Protein AF-X1PPH9-F1 (afdb_monomer_lite)

Foldseek 3Di:
DLAADCPCVVVVLVVCVVPDDPPDDDDDDHFPWFHRDQDDPVRLVRSQVSVLVVLVVCVVVPHPDDDPPDPVCRNVVVNVVD

Radius of gyration: 12.61 Å; chains: 1; bounding box: 23×24×35 Å

Sequence (82 aa):
MPIIVSEFNQEVKQEFEHFAAEGTEIEVVNLAKGPASVESHYDEADATPDILSKVKEAEREGFDGVIVDCFGDVGVKAAREI

pLDDT: mean 97.93, std 0.84, range [93.44, 98.75]

Structure (mmCIF, N/CA/C/O backbone):
data_AF-X1PPH9-F1
#
_entry.id   AF-X1PPH9-F1
#
loop_
_atom_site.group_PDB
_atom_site.id
_atom_site.type_symbol
_atom_site.label_atom_id
_atom_site.label_alt_id
_atom_site.label_comp_id
_atom_site.label_asym_id
_atom_site.label_entity_id
_atom_site.label_seq_id
_atom_site.pdbx_PDB_ins_code
_atom_site.Cartn_x
_atom_site.Cartn_y
_atom_site.Cartn_z
_atom_site.occupancy
_atom_site.B_iso_or_equiv
_atom_site.auth_seq_id
_atom_site.auth_comp_id
_atom_site.auth_asym_id
_atom_site.auth_atom_id
_atom_site.pdbx_PDB_model_num
ATOM 1 N N . MET A 1 1 ? 4.155 2.011 2.832 1.00 97.44 1 MET A N 1
ATOM 2 C CA . MET A 1 1 ? 4.834 2.961 1.927 1.00 97.44 1 MET A CA 1
ATOM 3 C C . MET A 1 1 ? 5.004 2.362 0.534 1.00 97.44 1 MET A C 1
ATOM 5 O O . MET A 1 1 ? 5.469 1.229 0.441 1.00 97.44 1 MET A O 1
ATOM 9 N N . PRO A 1 2 ? 4.681 3.100 -0.542 1.00 97.56 2 PRO A N 1
ATOM 10 C CA . PRO A 1 2 ? 4.803 2.664 -1.944 1.00 97.56 2 PRO A CA 1
ATOM 11 C C . PRO A 1 2 ? 6.252 2.729 -2.483 1.00 97.56 2 PRO A C 1
ATOM 13 O O . PRO A 1 2 ? 6.463 2.825 -3.687 1.00 97.56 2 PRO A O 1
ATOM 16 N N . ILE A 1 3 ? 7.246 2.741 -1.591 1.00 98.38 3 ILE A N 1
ATOM 17 C CA . ILE A 1 3 ? 8.670 2.975 -1.873 1.00 98.38 3 ILE A CA 1
ATOM 18 C C . ILE A 1 3 ? 9.538 2.129 -0.938 1.00 98.38 3 ILE A C 1
ATOM 20 O O . ILE A 1 3 ? 9.071 1.648 0.103 1.00 98.38 3 ILE A O 1
ATOM 24 N N . ILE A 1 4 ? 10.815 1.975 -1.290 1.00 98.44 4 ILE A N 1
ATOM 25 C CA . ILE A 1 4 ? 11.778 1.146 -0.540 1.00 98.44 4 ILE A CA 1
ATOM 26 C C . ILE A 1 4 ? 12.399 1.843 0.683 1.00 98.44 4 ILE A C 1
ATOM 28 O O . ILE A 1 4 ? 13.017 1.184 1.514 1.00 98.44 4 ILE A O 1
ATOM 32 N N . VAL A 1 5 ? 12.278 3.168 0.782 1.00 97.88 5 VAL A N 1
ATOM 33 C CA . VAL A 1 5 ? 12.999 3.992 1.767 1.00 97.88 5 VAL A CA 1
ATOM 34 C C . VAL A 1 5 ? 12.146 4.219 3.026 1.00 97.88 5 VAL A C 1
ATOM 36 O O . VAL A 1 5 ? 10.936 4.435 2.929 1.00 97.88 5 VAL A O 1
ATOM 39 N N . SER A 1 6 ? 12.742 4.112 4.215 1.00 97.94 6 SER A N 1
ATOM 40 C CA . SER A 1 6 ? 12.024 4.027 5.502 1.00 97.94 6 SER A CA 1
ATOM 41 C C . SER A 1 6 ? 12.009 5.325 6.315 1.00 97.94 6 SER A C 1
ATOM 43 O O . SER A 1 6 ? 11.491 5.349 7.431 1.00 97.94 6 SER A O 1
ATOM 45 N N . GLU A 1 7 ? 12.604 6.397 5.800 1.00 97.62 7 GLU A N 1
ATOM 46 C CA . GLU A 1 7 ? 12.809 7.680 6.480 1.00 97.62 7 GLU A CA 1
ATOM 47 C C . GLU A 1 7 ? 11.487 8.308 6.936 1.00 97.62 7 GLU A C 1
ATOM 49 O O . GLU A 1 7 ? 11.452 8.978 7.964 1.00 97.62 7 GLU A O 1
ATOM 54 N N . PHE A 1 8 ? 10.397 8.042 6.214 1.00 96.31 8 PHE A N 1
ATOM 55 C CA . PHE A 1 8 ? 9.067 8.583 6.497 1.00 96.31 8 PHE A CA 1
ATOM 56 C C . PHE A 1 8 ? 8.240 7.721 7.462 1.00 96.31 8 PHE A C 1
ATOM 58 O O . PHE A 1 8 ? 7.222 8.181 7.972 1.00 96.31 8 PHE A O 1
ATOM 65 N N . ASN A 1 9 ? 8.655 6.481 7.752 1.00 98.12 9 ASN A N 1
ATOM 66 C CA . ASN A 1 9 ? 7.795 5.511 8.439 1.00 98.12 9 ASN A CA 1
ATOM 67 C C . ASN A 1 9 ? 7.346 5.973 9.824 1.00 98.12 9 ASN A C 1
ATOM 69 O O . ASN A 1 9 ? 6.218 5.700 10.221 1.00 98.12 9 ASN A O 1
ATOM 73 N N . GLN A 1 10 ? 8.231 6.635 10.573 1.00 98.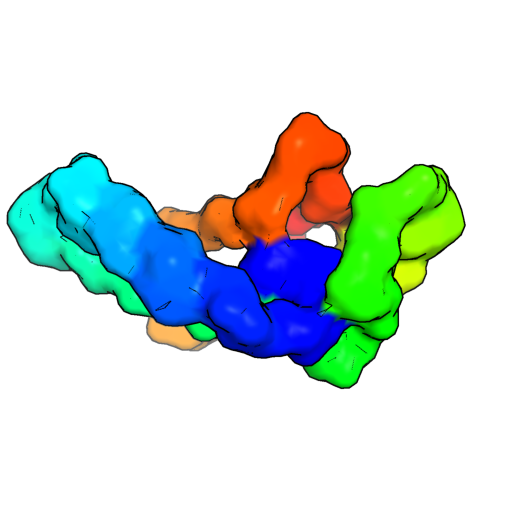19 10 GLN A N 1
ATOM 74 C CA . GLN A 1 10 ? 7.903 7.093 11.919 1.00 98.19 10 GLN A CA 1
ATOM 75 C C . GLN A 1 10 ? 6.869 8.221 11.889 1.00 98.19 10 GLN A C 1
ATOM 77 O O . GLN A 1 10 ? 5.934 8.196 12.682 1.00 98.19 10 GLN A O 1
ATOM 82 N N . GLU A 1 11 ? 7.037 9.189 10.990 1.00 98.12 11 GLU A N 1
ATOM 83 C CA . GLU A 1 11 ? 6.115 10.318 10.842 1.00 98.12 11 GLU A CA 1
ATOM 84 C C . GLU A 1 11 ? 4.738 9.832 10.385 1.00 98.12 11 GLU A C 1
ATOM 86 O O . GLU A 1 11 ? 3.739 10.116 11.041 1.00 98.12 11 GLU A O 1
ATOM 91 N N . VAL A 1 12 ? 4.713 8.982 9.355 1.00 98.19 12 VAL A N 1
ATOM 92 C CA . VAL A 1 12 ? 3.495 8.332 8.856 1.00 98.19 12 VAL A CA 1
ATOM 93 C C . VAL A 1 12 ? 2.809 7.546 9.971 1.00 98.19 12 VAL A C 1
ATOM 95 O O . VAL A 1 12 ? 1.623 7.734 10.226 1.00 98.19 12 VAL A O 1
ATOM 98 N N . LYS A 1 13 ? 3.547 6.703 10.705 1.00 98.50 13 LYS A N 1
ATOM 99 C CA . LYS A 1 13 ? 2.972 5.924 11.810 1.00 98.50 13 LYS A CA 1
ATOM 100 C C . LYS A 1 13 ? 2.330 6.825 12.867 1.00 98.50 13 LYS A C 1
ATOM 102 O O . LYS A 1 13 ? 1.206 6.557 13.278 1.00 98.50 13 LYS A O 1
ATOM 107 N N . GLN A 1 14 ? 3.016 7.895 13.270 1.00 98.44 14 GLN A N 1
ATOM 108 C CA . GLN A 1 14 ? 2.499 8.849 14.253 1.00 98.44 14 GLN A CA 1
ATOM 109 C C . GLN A 1 14 ?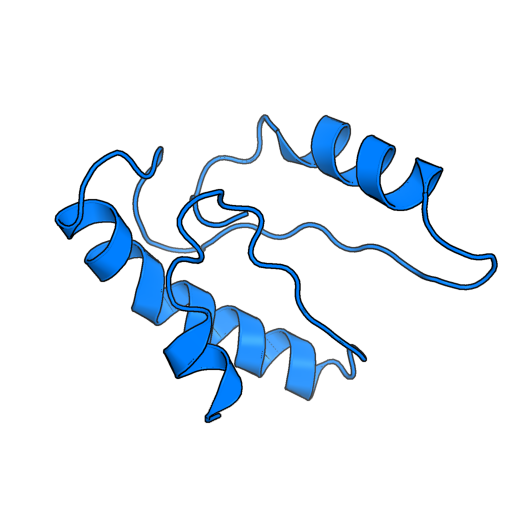 1.229 9.555 13.767 1.00 98.44 14 GLN A C 1
ATOM 111 O O . GLN A 1 14 ? 0.299 9.730 14.552 1.00 98.44 14 GLN A O 1
ATOM 116 N N . GLU A 1 15 ? 1.170 9.943 12.493 1.00 98.25 15 GLU A N 1
ATOM 117 C CA . GLU A 1 15 ? -0.016 10.567 11.903 1.00 98.25 15 GLU A CA 1
ATOM 118 C C . GLU A 1 15 ? -1.213 9.610 11.894 1.00 98.25 15 GLU A C 1
ATOM 120 O O . GLU A 1 15 ? -2.289 9.963 12.381 1.00 98.25 15 GLU A O 1
ATOM 125 N N . PHE A 1 16 ? -1.030 8.377 11.415 1.00 98.19 16 PHE A N 1
ATOM 126 C CA . PHE A 1 16 ? -2.107 7.386 11.384 1.00 98.19 16 PHE A CA 1
ATOM 127 C C . PHE A 1 16 ? -2.587 7.009 12.791 1.00 98.19 16 PHE A C 1
ATOM 129 O O . PHE A 1 16 ? -3.794 6.978 13.028 1.00 98.19 16 PHE A O 1
ATOM 136 N N . GLU A 1 17 ? -1.677 6.787 13.745 1.00 98.19 17 GLU A N 1
ATOM 137 C CA . GLU A 1 17 ? -2.031 6.506 15.144 1.00 98.19 17 GLU A CA 1
ATOM 138 C C . GLU A 1 17 ? -2.775 7.676 15.805 1.00 98.19 17 GLU A C 1
ATOM 140 O O . GLU A 1 17 ? -3.660 7.449 16.628 1.00 98.19 17 GLU A O 1
ATOM 145 N N . HIS A 1 18 ? -2.470 8.927 15.438 1.00 98.38 18 HIS A N 1
ATOM 146 C CA . HIS A 1 18 ? -3.145 10.105 15.989 1.00 98.38 18 HIS A CA 1
ATOM 147 C C . HIS A 1 18 ? -4.643 10.155 15.650 1.00 98.38 18 HIS A C 1
ATOM 149 O O . HIS A 1 18 ? -5.441 10.621 16.465 1.00 98.38 18 HIS A O 1
ATOM 155 N N . PHE A 1 19 ? -5.026 9.680 14.462 1.00 98.19 19 PHE A N 1
ATOM 156 C CA . PHE A 1 19 ? -6.417 9.668 13.993 1.00 98.19 19 PHE A CA 1
ATOM 157 C C . PHE A 1 19 ? -7.108 8.303 14.129 1.00 98.19 19 PHE A C 1
ATOM 159 O O . PHE A 1 19 ? -8.311 8.202 13.876 1.00 98.19 19 PHE A O 1
ATOM 166 N N . ALA A 1 20 ? -6.371 7.261 14.514 1.00 98.25 20 ALA A N 1
ATOM 167 C CA . ALA A 1 20 ? -6.897 5.917 14.700 1.00 98.25 20 ALA A CA 1
ATOM 168 C C . ALA A 1 20 ? -7.927 5.862 15.844 1.00 98.25 20 ALA A C 1
ATOM 170 O O . ALA A 1 20 ? -7.813 6.553 16.858 1.00 98.25 20 ALA A O 1
ATOM 171 N N . ALA A 1 21 ? -8.951 5.020 15.685 1.00 98.38 21 ALA A N 1
ATOM 172 C CA . ALA A 1 21 ? -9.899 4.747 16.759 1.00 98.38 21 ALA A CA 1
ATOM 173 C C . ALA A 1 21 ? -9.243 3.887 17.855 1.00 98.38 21 ALA A C 1
ATOM 175 O O . ALA A 1 21 ? -8.259 3.185 17.616 1.00 98.38 21 ALA A O 1
ATOM 176 N N . GLU A 1 22 ? -9.810 3.906 19.063 1.00 97.75 22 GLU A N 1
ATOM 177 C CA . GLU A 1 22 ? -9.343 3.040 20.148 1.00 97.75 22 GLU A CA 1
ATOM 178 C C . GLU A 1 22 ? -9.411 1.561 19.729 1.00 97.75 22 GLU A C 1
ATOM 180 O O . GLU A 1 22 ? -10.442 1.087 19.250 1.00 97.75 22 GLU A O 1
ATOM 185 N N . GLY A 1 23 ? -8.302 0.841 19.911 1.00 97.50 23 GLY A N 1
ATOM 186 C CA . GLY A 1 23 ? -8.174 -0.568 19.532 1.00 97.50 23 GLY A CA 1
ATOM 187 C C . GLY A 1 23 ? -7.741 -0.819 18.083 1.00 97.50 23 GLY A C 1
ATOM 188 O O . GLY A 1 23 ? -7.558 -1.977 17.724 1.00 97.50 23 GLY A O 1
ATOM 189 N N . THR A 1 24 ? -7.549 0.214 17.256 1.00 98.31 24 THR A N 1
ATOM 190 C CA . THR A 1 24 ? -6.920 0.063 15.935 1.00 98.31 24 THR A CA 1
ATOM 191 C C . THR A 1 24 ? -5.397 0.017 16.073 1.00 98.31 24 THR A C 1
ATOM 193 O O . THR A 1 24 ? -4.788 0.947 16.600 1.00 98.31 24 THR A O 1
ATOM 196 N N . GLU A 1 25 ? -4.776 -1.044 15.561 1.00 98.12 25 GLU A N 1
ATOM 197 C CA . GLU A 1 25 ? -3.319 -1.180 15.479 1.00 98.12 25 GLU A CA 1
ATOM 198 C C . GLU A 1 25 ? -2.815 -0.750 14.093 1.00 98.12 25 GLU A C 1
ATOM 200 O O . GLU A 1 25 ? -3.429 -1.071 13.075 1.00 98.12 25 GLU A O 1
ATOM 205 N N . ILE A 1 26 ? -1.701 -0.009 14.048 1.00 98.38 26 ILE A N 1
ATOM 206 C CA . ILE A 1 26 ? -1.105 0.504 12.807 1.00 98.38 26 ILE A CA 1
ATOM 207 C C . ILE A 1 26 ? 0.305 -0.064 12.619 1.00 98.38 26 ILE A C 1
ATOM 209 O O . ILE A 1 26 ? 1.211 0.154 13.437 1.00 98.38 26 ILE A O 1
ATOM 213 N N . GLU A 1 27 ? 0.513 -0.726 11.482 1.00 98.44 27 GLU A N 1
ATOM 214 C CA . GLU A 1 27 ? 1.824 -1.167 11.016 1.00 98.44 27 GLU A CA 1
ATOM 215 C C . GLU A 1 27 ? 2.211 -0.457 9.715 1.00 98.44 27 GLU A C 1
ATOM 217 O O . GLU A 1 27 ? 1.420 -0.352 8.778 1.00 98.44 27 GLU A O 1
ATOM 222 N N . VAL A 1 28 ? 3.452 0.037 9.659 1.00 98.44 28 VAL A N 1
ATOM 223 C CA . VAL A 1 28 ? 4.008 0.702 8.477 1.00 98.44 28 VAL A CA 1
ATOM 224 C C . VAL A 1 28 ? 5.134 -0.151 7.914 1.00 98.44 28 VAL A C 1
ATOM 226 O O . VAL A 1 28 ? 6.160 -0.349 8.562 1.00 98.44 28 VAL A O 1
ATOM 229 N N . VAL A 1 29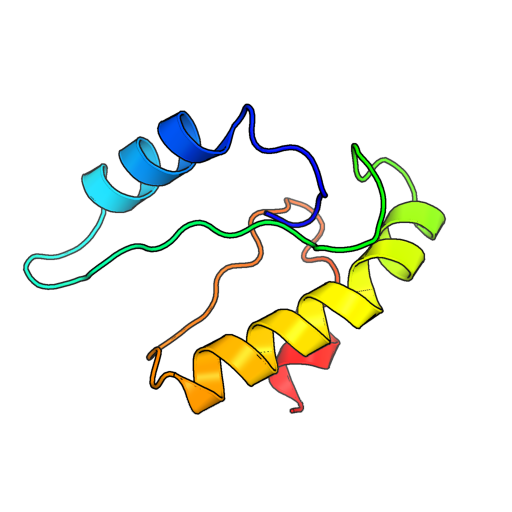 ? 4.947 -0.612 6.678 1.00 98.25 29 VAL A N 1
ATOM 230 C CA . VAL A 1 29 ? 5.920 -1.418 5.932 1.00 98.25 29 VAL A CA 1
ATOM 231 C C . VAL A 1 29 ? 6.349 -0.723 4.642 1.00 98.25 29 VAL A C 1
ATOM 233 O O . VAL A 1 29 ? 5.637 0.128 4.101 1.00 98.25 29 VAL A O 1
ATOM 236 N N . ASN A 1 30 ? 7.507 -1.116 4.121 1.00 98.50 30 ASN A N 1
ATOM 237 C CA . ASN A 1 30 ? 8.034 -0.681 2.830 1.00 98.50 30 ASN A CA 1
ATOM 238 C C . ASN A 1 30 ? 7.996 -1.808 1.803 1.00 98.50 30 ASN A C 1
ATOM 240 O O . ASN A 1 30 ? 7.865 -2.988 2.143 1.00 98.50 30 ASN A O 1
ATOM 244 N N . LEU A 1 31 ? 8.176 -1.426 0.542 1.00 98.44 31 LEU A N 1
ATOM 245 C CA . LEU A 1 31 ? 8.468 -2.380 -0.517 1.00 98.44 31 LEU A CA 1
ATOM 246 C C . LEU A 1 31 ? 9.872 -2.967 -0.312 1.00 98.44 31 LEU A C 1
ATOM 248 O O . LEU A 1 31 ? 10.804 -2.265 0.079 1.00 98.44 31 LEU A O 1
ATOM 252 N N . ALA A 1 32 ? 10.029 -4.255 -0.594 1.00 97.81 32 ALA A N 1
ATOM 253 C CA . ALA A 1 32 ? 11.324 -4.916 -0.699 1.00 97.81 32 ALA A CA 1
ATOM 254 C C . ALA A 1 32 ? 12.027 -4.588 -2.028 1.00 97.81 32 ALA A C 1
ATOM 256 O O . ALA A 1 32 ? 13.256 -4.649 -2.107 1.00 97.81 32 ALA A O 1
ATOM 257 N N . LYS A 1 33 ? 11.262 -4.270 -3.082 1.00 97.31 33 LYS A N 1
ATOM 258 C CA . LYS A 1 33 ? 11.752 -3.866 -4.406 1.00 97.31 33 LYS A CA 1
ATOM 259 C C . LYS A 1 33 ? 10.873 -2.773 -5.003 1.00 97.31 33 LYS A C 1
ATOM 261 O O . LYS A 1 33 ? 9.657 -2.809 -4.865 1.00 97.31 33 LYS A O 1
ATOM 266 N N . GLY A 1 34 ? 11.503 -1.848 -5.717 1.00 97.19 34 GLY A N 1
ATOM 267 C CA . GLY A 1 34 ? 10.827 -0.759 -6.409 1.00 97.19 34 GLY A CA 1
ATOM 268 C C . GLY A 1 34 ? 11.605 0.552 -6.289 1.00 97.19 34 GLY A C 1
ATOM 269 O O . GLY A 1 34 ? 12.786 0.542 -5.917 1.00 97.19 34 GLY A O 1
ATOM 270 N N . PRO A 1 3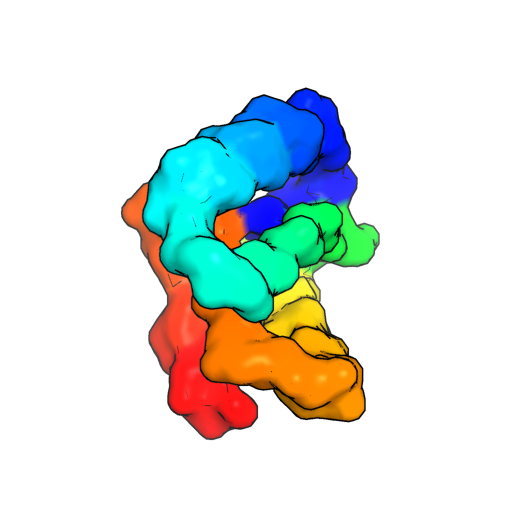5 ? 10.952 1.682 -6.579 1.00 98.12 35 PRO A N 1
ATOM 271 C CA . PRO A 1 35 ? 11.592 2.984 -6.592 1.00 98.12 35 PRO A CA 1
ATOM 272 C C . PRO A 1 35 ? 11.818 3.536 -5.175 1.00 98.12 35 PRO A C 1
ATOM 274 O O . PRO A 1 35 ? 11.131 3.184 -4.210 1.00 98.12 35 PRO A O 1
ATOM 277 N N . ALA A 1 36 ? 12.782 4.451 -5.052 1.00 97.88 36 ALA A N 1
ATOM 278 C CA . ALA A 1 36 ? 12.991 5.232 -3.830 1.00 97.88 36 ALA A CA 1
ATOM 279 C C . ALA A 1 36 ? 11.962 6.368 -3.668 1.00 97.88 36 ALA A C 1
ATOM 281 O O . ALA A 1 36 ? 11.684 6.782 -2.549 1.00 97.88 36 ALA A O 1
ATOM 282 N N . SER A 1 37 ? 11.399 6.843 -4.781 1.00 97.69 37 SER A N 1
ATOM 283 C CA . SER A 1 37 ? 10.347 7.859 -4.873 1.00 97.69 37 SER A CA 1
ATOM 284 C C . SER A 1 37 ? 9.486 7.538 -6.096 1.00 97.69 37 SER A C 1
ATOM 286 O O . SER A 1 37 ? 10.037 7.173 -7.133 1.00 97.69 37 SER A O 1
ATOM 288 N N . VAL A 1 38 ? 8.159 7.635 -5.994 1.00 97.69 38 VAL A N 1
ATOM 289 C CA . VAL A 1 38 ? 7.261 7.424 -7.142 1.00 97.69 38 VAL A CA 1
ATOM 290 C C . VAL A 1 38 ? 7.012 8.766 -7.824 1.00 97.69 38 VAL A C 1
ATOM 292 O O . VAL A 1 38 ? 6.246 9.580 -7.314 1.00 97.69 38 VAL A O 1
ATOM 295 N N . GLU A 1 39 ? 7.646 8.999 -8.976 1.00 97.44 39 GLU A N 1
ATOM 296 C CA . GLU A 1 39 ? 7.617 10.302 -9.668 1.00 97.44 39 GLU A CA 1
ATOM 297 C C . GLU A 1 39 ? 7.178 10.196 -11.135 1.00 97.44 39 GLU A C 1
ATOM 299 O O . GLU A 1 39 ? 7.126 11.188 -11.866 1.00 97.44 39 GLU A O 1
ATOM 304 N N . SER A 1 40 ? 6.846 8.989 -11.587 1.00 97.69 40 SER A N 1
ATOM 305 C CA . SER A 1 40 ? 6.456 8.711 -12.962 1.00 97.69 40 SER A CA 1
ATOM 306 C C . SER A 1 40 ? 5.580 7.464 -13.066 1.00 97.69 40 SER A C 1
ATOM 308 O O . SER A 1 40 ? 5.600 6.596 -12.199 1.00 97.69 40 SER A O 1
ATOM 310 N N . HIS A 1 41 ? 4.881 7.307 -14.193 1.00 97.81 41 HIS A N 1
ATOM 311 C CA . HIS A 1 41 ? 4.142 6.073 -14.494 1.00 97.81 41 HIS A CA 1
ATOM 312 C C . HIS A 1 41 ? 5.033 4.825 -14.556 1.00 97.81 41 HIS A C 1
ATOM 314 O O . HIS A 1 41 ? 4.551 3.712 -14.360 1.00 97.81 41 HIS A O 1
ATOM 320 N N . TYR A 1 42 ? 6.324 4.996 -14.853 1.00 98.12 42 TYR A N 1
ATOM 321 C CA . TYR A 1 42 ? 7.276 3.896 -14.783 1.00 98.12 42 TYR A CA 1
ATOM 322 C C . TYR A 1 42 ? 7.474 3.452 -13.331 1.00 98.12 42 TYR A C 1
ATOM 324 O O . TYR A 1 42 ? 7.376 2.262 -13.053 1.00 98.12 42 TYR A O 1
ATOM 332 N N . ASP A 1 43 ? 7.670 4.398 -12.410 1.00 98.50 43 ASP A N 1
ATOM 333 C CA . ASP A 1 43 ? 7.839 4.104 -10.982 1.00 98.50 43 ASP A CA 1
ATOM 334 C C . ASP A 1 43 ? 6.579 3.460 -10.393 1.00 98.50 43 ASP A C 1
ATOM 336 O O . ASP A 1 43 ? 6.670 2.510 -9.620 1.00 98.50 43 ASP A O 1
ATOM 340 N N . GLU A 1 44 ? 5.394 3.920 -10.810 1.00 98.25 44 GLU A N 1
ATOM 341 C CA . GLU A 1 44 ? 4.119 3.291 -10.447 1.00 98.25 44 GLU A CA 1
ATOM 342 C C . GLU A 1 44 ? 4.072 1.823 -10.898 1.00 98.25 44 GLU A C 1
ATOM 344 O O . GLU A 1 44 ? 3.713 0.930 -10.124 1.00 98.25 44 GLU A O 1
ATOM 349 N N . ALA A 1 45 ? 4.453 1.558 -12.151 1.00 98.19 45 ALA A N 1
ATOM 350 C CA . ALA A 1 45 ? 4.477 0.212 -12.709 1.00 98.19 45 ALA A CA 1
ATOM 351 C C . ALA A 1 45 ? 5.535 -0.682 -12.039 1.00 98.19 45 ALA A C 1
ATOM 353 O O . ALA A 1 45 ? 5.272 -1.867 -11.838 1.00 98.19 45 ALA A O 1
ATOM 354 N N . ASP A 1 46 ? 6.691 -0.127 -11.669 1.00 98.50 46 ASP A N 1
ATOM 355 C CA . ASP A 1 46 ? 7.780 -0.836 -10.984 1.00 98.50 46 ASP A CA 1
ATOM 356 C C . ASP A 1 46 ? 7.428 -1.169 -9.523 1.00 98.50 46 ASP A C 1
ATOM 358 O O . ASP A 1 46 ? 7.708 -2.269 -9.048 1.00 98.50 46 ASP A O 1
ATOM 362 N N . ALA A 1 47 ? 6.733 -0.267 -8.821 1.00 98.56 47 ALA A N 1
ATOM 363 C CA . ALA A 1 47 ? 6.274 -0.472 -7.445 1.00 98.56 47 ALA A CA 1
ATOM 364 C C . ALA A 1 47 ? 5.104 -1.470 -7.336 1.00 98.56 47 ALA A C 1
ATOM 366 O O . ALA A 1 47 ? 4.986 -2.204 -6.350 1.00 98.56 47 ALA A O 1
ATOM 367 N N . THR A 1 48 ? 4.222 -1.503 -8.343 1.00 98.56 48 THR A N 1
ATOM 368 C CA . THR A 1 48 ? 2.944 -2.235 -8.287 1.00 98.56 48 THR A CA 1
ATOM 369 C C . THR A 1 48 ? 3.088 -3.721 -7.915 1.00 98.56 48 THR A C 1
ATOM 371 O O . THR A 1 48 ? 2.360 -4.162 -7.025 1.00 98.56 48 THR A O 1
ATOM 374 N N . PRO A 1 49 ? 3.989 -4.526 -8.513 1.00 98.50 49 PRO A N 1
ATOM 375 C CA . PRO A 1 49 ? 4.098 -5.948 -8.183 1.00 98.50 49 PRO A CA 1
ATOM 376 C C . PRO A 1 49 ? 4.371 -6.219 -6.701 1.00 98.50 49 PRO A C 1
ATOM 378 O O . PRO A 1 49 ? 3.798 -7.150 -6.133 1.00 98.50 49 PRO A O 1
ATOM 381 N N . ASP A 1 50 ? 5.219 -5.408 -6.068 1.00 98.62 50 ASP A N 1
ATOM 382 C CA . ASP A 1 50 ? 5.580 -5.612 -4.666 1.00 98.62 50 ASP A CA 1
ATOM 383 C C . ASP A 1 50 ? 4.508 -5.064 -3.713 1.00 98.62 50 ASP A C 1
ATOM 385 O O . ASP A 1 50 ? 4.252 -5.666 -2.673 1.00 98.62 50 ASP A O 1
ATOM 389 N N . ILE A 1 51 ? 3.774 -4.016 -4.117 1.00 98.62 51 ILE A N 1
ATOM 390 C CA . ILE A 1 51 ? 2.538 -3.593 -3.432 1.00 98.62 51 ILE A CA 1
ATOM 391 C C . ILE A 1 51 ? 1.543 -4.762 -3.368 1.00 98.62 51 ILE A C 1
ATOM 393 O O . ILE A 1 51 ? 1.032 -5.077 -2.294 1.00 98.62 51 ILE A O 1
ATOM 397 N N . LEU A 1 52 ? 1.301 -5.456 -4.487 1.00 98.75 52 LEU A N 1
ATOM 398 C CA . LEU A 1 52 ? 0.392 -6.612 -4.518 1.00 98.75 52 LEU A CA 1
ATOM 399 C C . LEU A 1 52 ? 0.902 -7.775 -3.655 1.00 98.75 52 LEU A C 1
ATOM 401 O O . LEU A 1 52 ? 0.108 -8.468 -3.019 1.00 98.75 52 LEU A O 1
ATOM 405 N N . SER A 1 53 ? 2.220 -7.986 -3.611 1.00 98.56 53 SER A N 1
ATOM 406 C CA . SER A 1 53 ? 2.844 -8.974 -2.724 1.00 98.56 53 SER A CA 1
ATOM 407 C C . SER A 1 53 ? 2.596 -8.640 -1.248 1.00 98.56 53 SER A C 1
ATOM 409 O O . SER A 1 53 ? 2.175 -9.513 -0.488 1.00 98.56 53 SER A O 1
ATOM 411 N N . LYS A 1 54 ? 2.776 -7.370 -0.861 1.00 98.50 54 LYS A N 1
ATOM 412 C CA . LYS A 1 54 ? 2.555 -6.879 0.506 1.00 98.50 54 LYS A CA 1
ATOM 413 C C . LYS A 1 54 ? 1.092 -6.942 0.934 1.00 98.50 54 LYS A C 1
ATOM 415 O O . LYS A 1 54 ? 0.820 -7.326 2.063 1.00 98.50 54 LYS A O 1
ATOM 420 N N . VAL A 1 55 ? 0.151 -6.659 0.035 1.00 98.44 55 VAL A N 1
ATOM 421 C CA . VAL A 1 55 ? -1.289 -6.817 0.313 1.00 98.44 55 VAL A CA 1
ATOM 422 C C . VAL A 1 55 ? -1.632 -8.280 0.617 1.00 98.44 55 VAL A C 1
ATOM 424 O O . VAL A 1 55 ? -2.279 -8.559 1.622 1.00 98.44 55 VAL A O 1
ATOM 427 N N . LYS A 1 56 ? -1.122 -9.229 -0.179 1.00 98.38 56 LYS A N 1
ATOM 428 C CA . LYS A 1 56 ? -1.301 -10.671 0.085 1.00 98.38 56 LYS A CA 1
ATOM 429 C C . LYS A 1 56 ? -0.593 -11.152 1.345 1.00 98.38 56 LYS A C 1
ATOM 431 O O . LYS A 1 56 ? -0.938 -12.194 1.892 1.00 98.38 56 LYS A O 1
ATOM 436 N N . GLU A 1 57 ? 0.492 -10.499 1.743 1.00 98.50 57 GLU A N 1
ATOM 437 C CA . GLU A 1 57 ? 1.166 -10.765 3.015 1.00 98.50 57 GLU A CA 1
ATOM 438 C C . GLU A 1 57 ? 0.296 -10.316 4.184 1.00 98.50 57 GLU A C 1
ATOM 440 O O . GLU A 1 57 ? -0.033 -11.154 5.019 1.00 98.50 57 GLU A O 1
ATOM 445 N N . ALA A 1 58 ? -0.192 -9.076 4.153 1.00 98.38 58 ALA A N 1
ATOM 446 C CA . ALA A 1 58 ? -1.088 -8.533 5.169 1.00 98.38 58 ALA A CA 1
ATOM 447 C C . ALA A 1 58 ? -2.376 -9.365 5.319 1.00 98.38 58 ALA A C 1
ATOM 449 O O . ALA A 1 58 ? -2.771 -9.696 6.434 1.00 98.38 58 ALA A O 1
ATOM 450 N N . GLU A 1 59 ? -2.997 -9.790 4.213 1.00 97.94 59 GLU A N 1
ATOM 451 C CA . GLU A 1 59 ? -4.168 -10.678 4.269 1.00 97.94 59 GLU A CA 1
ATOM 452 C C . GLU A 1 59 ? -3.845 -11.999 4.993 1.00 97.94 59 GLU A C 1
ATOM 454 O O . GLU A 1 59 ? -4.580 -12.428 5.882 1.00 97.94 59 GLU A O 1
ATOM 459 N N . ARG A 1 60 ? -2.714 -12.639 4.658 1.00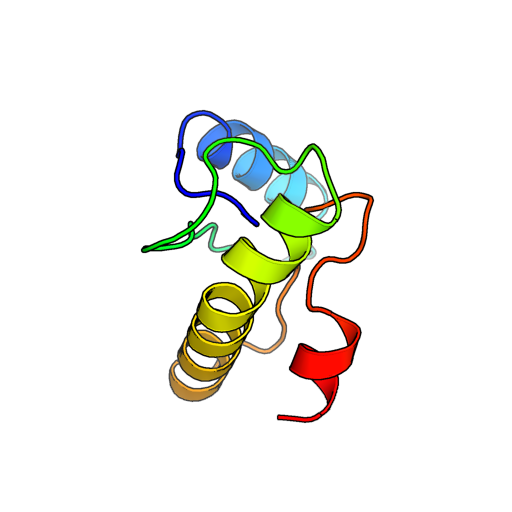 98.31 60 ARG A N 1
ATOM 460 C CA . ARG A 1 60 ? -2.282 -13.896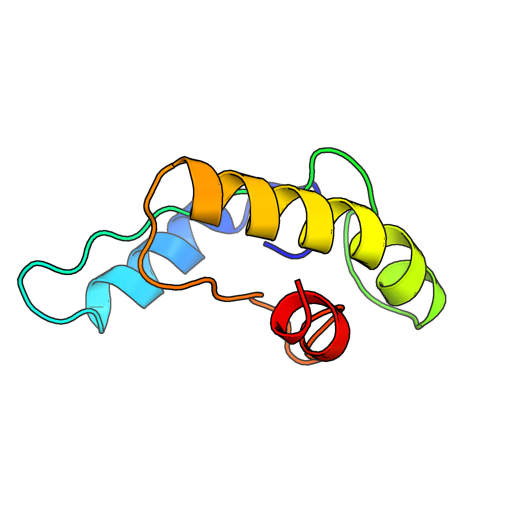 5.298 1.00 98.31 60 ARG A CA 1
ATOM 461 C C . ARG A 1 60 ? -1.961 -13.728 6.780 1.00 98.31 60 ARG A C 1
ATOM 463 O O . ARG A 1 60 ? -2.115 -14.685 7.536 1.00 98.31 60 ARG A O 1
ATOM 470 N N . GLU A 1 61 ? -1.488 -12.553 7.173 1.00 98.31 61 GLU A N 1
ATOM 471 C CA . GLU A 1 61 ? -1.182 -12.200 8.561 1.00 98.31 61 GLU A CA 1
ATOM 472 C C . GLU A 1 61 ? -2.428 -11.788 9.358 1.00 98.31 61 GLU A C 1
ATOM 474 O O . GLU A 1 61 ? -2.371 -11.721 10.584 1.00 98.31 61 GLU A O 1
ATOM 479 N N . GLY A 1 62 ? -3.571 -11.618 8.687 1.00 98.25 62 GLY A N 1
ATOM 480 C CA . GLY A 1 62 ? -4.863 -11.356 9.316 1.00 98.25 62 GLY A CA 1
ATOM 481 C C . GLY A 1 62 ? -5.182 -9.876 9.514 1.00 98.25 62 GLY A C 1
ATOM 482 O O . GLY A 1 62 ? -6.008 -9.561 10.365 1.00 98.25 62 GLY A O 1
ATOM 483 N N . PHE A 1 63 ? -4.553 -8.975 8.754 1.00 98.50 63 PHE A N 1
ATOM 484 C CA . PHE A 1 63 ? -4.898 -7.553 8.773 1.00 98.50 63 PHE A CA 1
ATOM 485 C C . PHE A 1 63 ? -6.300 -7.310 8.199 1.00 98.50 63 PHE A C 1
ATOM 487 O O . PHE A 1 63 ? -6.665 -7.857 7.158 1.00 98.50 63 PHE A O 1
ATOM 494 N N . ASP A 1 64 ? -7.058 -6.412 8.832 1.00 98.31 64 ASP A N 1
ATOM 495 C CA . ASP A 1 64 ? -8.417 -6.051 8.402 1.00 98.31 64 ASP A CA 1
ATOM 496 C C . ASP A 1 64 ? -8.448 -5.102 7.188 1.00 98.31 64 ASP A C 1
ATOM 498 O O . ASP A 1 64 ? -9.488 -4.919 6.550 1.00 98.31 64 ASP A O 1
ATOM 502 N N . GLY A 1 65 ? -7.321 -4.461 6.864 1.00 97.50 65 GLY A N 1
ATOM 503 C CA . GLY A 1 65 ? -7.228 -3.509 5.763 1.00 97.50 65 GLY A CA 1
ATOM 504 C C . GLY A 1 65 ? -5.802 -3.052 5.472 1.00 97.50 65 GLY A C 1
ATOM 505 O O . GLY A 1 65 ? -4.903 -3.185 6.298 1.00 97.50 65 GLY A O 1
ATOM 506 N N . VAL A 1 66 ? -5.607 -2.493 4.275 1.00 98.12 66 VAL A N 1
ATOM 507 C CA . VAL A 1 66 ? -4.313 -1.983 3.802 1.00 98.12 66 VAL A CA 1
ATOM 508 C C . VAL A 1 66 ? -4.486 -0.580 3.232 1.00 98.12 66 VAL A C 1
ATOM 510 O O . VAL A 1 66 ? -5.417 -0.317 2.469 1.00 98.12 66 VAL A O 1
ATOM 513 N N . ILE A 1 67 ? -3.547 0.306 3.566 1.00 98.25 67 ILE A N 1
ATOM 514 C CA . ILE A 1 67 ? -3.431 1.649 2.996 1.00 98.25 67 ILE A CA 1
ATOM 515 C C . ILE A 1 67 ? -2.161 1.703 2.149 1.00 98.25 67 ILE A C 1
ATOM 517 O O . ILE A 1 67 ? -1.056 1.461 2.638 1.00 98.25 67 ILE A O 1
ATOM 521 N N . VAL A 1 68 ? -2.311 2.044 0.870 1.00 98.06 68 VAL A N 1
ATOM 522 C CA . VAL A 1 68 ? -1.176 2.426 0.025 1.00 98.06 68 VAL A CA 1
ATOM 523 C C . VAL A 1 68 ? -1.010 3.933 0.151 1.00 98.06 68 VAL A C 1
ATOM 525 O O . VAL A 1 68 ? -1.741 4.687 -0.481 1.00 98.06 68 VAL A O 1
ATOM 528 N N . ASP A 1 69 ? -0.071 4.359 0.994 1.00 97.31 69 ASP A N 1
ATOM 529 C CA . ASP A 1 69 ? 0.190 5.774 1.283 1.00 97.31 69 ASP A CA 1
ATOM 530 C C . ASP A 1 69 ? 0.870 6.490 0.099 1.00 97.31 69 ASP A C 1
ATOM 532 O O . ASP A 1 69 ? 2.084 6.691 0.058 1.00 97.31 69 ASP A O 1
ATOM 536 N N . CYS A 1 70 ? 0.086 6.767 -0.943 1.00 95.81 70 CYS A N 1
ATOM 537 C CA . CYS A 1 70 ? 0.501 7.446 -2.162 1.00 95.81 70 CYS A CA 1
ATOM 538 C C . CYS A 1 70 ? -0.654 8.276 -2.715 1.00 95.81 70 CYS A C 1
ATOM 540 O O . CYS A 1 70 ? -1.748 7.756 -2.907 1.00 95.81 70 CYS A O 1
ATOM 542 N N . PHE A 1 71 ? -0.395 9.524 -3.102 1.00 95.31 71 PHE A N 1
ATOM 543 C CA . PHE A 1 71 ? -1.423 10.384 -3.702 1.00 95.31 71 PHE A CA 1
ATOM 544 C C . PHE A 1 71 ? -1.937 9.880 -5.068 1.00 95.31 71 PHE A C 1
ATOM 546 O O . PHE A 1 71 ? -2.995 10.303 -5.527 1.00 95.31 71 PHE A O 1
ATOM 553 N N . GLY A 1 72 ? -1.173 9.007 -5.734 1.00 95.19 72 GLY A N 1
ATOM 554 C CA . GLY A 1 72 ? -1.514 8.421 -7.033 1.00 95.19 72 GLY A CA 1
ATOM 555 C C . GLY A 1 72 ? -2.267 7.088 -6.969 1.00 95.19 72 GLY A C 1
ATOM 556 O O . GLY A 1 72 ? -2.536 6.514 -8.021 1.00 95.19 72 GLY A O 1
ATOM 557 N N . ASP A 1 73 ? -2.587 6.568 -5.777 1.00 96.44 73 ASP A N 1
ATOM 558 C CA . ASP A 1 73 ? -3.273 5.274 -5.600 1.00 96.44 73 ASP A CA 1
ATOM 559 C C . ASP A 1 73 ? -2.585 4.097 -6.329 1.00 96.44 73 ASP A C 1
ATOM 561 O O . ASP A 1 73 ? -3.230 3.218 -6.918 1.00 96.44 73 ASP A O 1
ATOM 565 N N . VAL A 1 74 ? -1.250 4.070 -6.306 1.00 97.75 74 VAL A N 1
ATOM 566 C CA . VAL A 1 74 ? -0.433 3.094 -7.045 1.00 97.75 74 VAL A CA 1
ATOM 567 C C . VAL A 1 74 ? -0.838 1.664 -6.703 1.00 97.75 74 VAL A C 1
ATOM 569 O O . VAL A 1 74 ? -0.859 1.263 -5.543 1.00 97.75 74 VAL A O 1
ATOM 572 N N . GLY A 1 75 ? -1.184 0.878 -7.721 1.00 97.44 75 GLY A N 1
ATOM 573 C CA . GLY A 1 75 ? -1.553 -0.528 -7.555 1.00 97.44 75 GLY A CA 1
ATOM 574 C C . GLY A 1 75 ? -2.874 -0.788 -6.813 1.00 97.44 75 GLY A C 1
ATOM 575 O O . GLY A 1 75 ? -3.309 -1.936 -6.783 1.00 97.44 75 GLY A O 1
ATOM 576 N N . VAL A 1 76 ? -3.572 0.229 -6.283 1.00 98.25 76 VAL A N 1
ATOM 577 C CA . VAL A 1 76 ? -4.767 0.051 -5.428 1.00 98.25 76 VAL A CA 1
ATOM 578 C C . VAL A 1 76 ? -5.899 -0.671 -6.156 1.00 98.25 76 VAL A C 1
ATOM 580 O O . VAL A 1 76 ? -6.569 -1.521 -5.574 1.00 98.25 76 VAL A O 1
ATOM 583 N N . LYS A 1 77 ? -6.124 -0.369 -7.441 1.00 98.06 77 LYS A N 1
ATOM 584 C CA . LYS A 1 77 ? -7.169 -1.051 -8.225 1.00 98.06 77 LYS A CA 1
ATOM 585 C C . LYS A 1 77 ? -6.898 -2.547 -8.347 1.00 98.06 77 LYS A C 1
ATOM 587 O O . LYS A 1 77 ? -7.797 -3.331 -8.084 1.00 98.06 77 LYS A O 1
ATOM 592 N N . ALA A 1 78 ? -5.665 -2.918 -8.684 1.00 98.25 78 ALA A N 1
ATOM 593 C CA . ALA A 1 78 ? -5.265 -4.316 -8.793 1.00 98.25 78 ALA A CA 1
ATOM 594 C C . ALA A 1 78 ? -5.253 -5.015 -7.423 1.00 98.25 78 ALA A C 1
ATOM 596 O O . ALA A 1 78 ? -5.652 -6.168 -7.326 1.00 98.25 78 ALA A O 1
ATOM 597 N N . ALA A 1 79 ? -4.858 -4.310 -6.357 1.00 98.25 79 ALA A N 1
ATOM 598 C CA . ALA A 1 79 ? -4.851 -4.839 -4.995 1.00 98.25 79 ALA A CA 1
ATOM 599 C C . ALA A 1 79 ? -6.249 -5.230 -4.496 1.00 98.25 79 ALA A C 1
ATOM 601 O O . ALA A 1 79 ? -6.375 -6.166 -3.723 1.00 98.25 79 ALA A O 1
ATOM 602 N N . ARG A 1 80 ? -7.302 -4.539 -4.946 1.00 98.00 80 ARG A N 1
ATOM 603 C CA . ARG A 1 80 ? -8.695 -4.845 -4.573 1.00 98.00 80 ARG A CA 1
ATOM 604 C C . ARG A 1 80 ? -9.267 -6.097 -5.244 1.00 98.00 80 ARG A C 1
ATOM 606 O O . ARG A 1 80 ? -10.365 -6.509 -4.884 1.00 98.00 80 ARG A O 1
ATOM 613 N N . GLU A 1 81 ? -8.593 -6.645 -6.252 1.00 97.62 81 GLU A N 1
ATOM 614 C CA . GLU A 1 81 ? -9.062 -7.813 -7.011 1.00 97.62 81 GLU A CA 1
ATOM 615 C C . GLU A 1 81 ? -8.511 -9.145 -6.481 1.00 97.62 81 GLU A C 1
ATOM 617 O O . GLU A 1 81 ? -8.893 -10.201 -6.992 1.00 97.62 81 GLU A O 1
ATOM 622 N N . ILE A 1 82 ? -7.594 -9.101 -5.511 1.00 93.44 82 ILE A N 1
ATOM 623 C CA . ILE A 1 82 ? -6.795 -10.246 -5.056 1.00 93.44 82 ILE A CA 1
ATOM 624 C C . ILE A 1 82 ? -6.958 -10.543 -3.577 1.00 93.44 82 ILE A C 1
ATOM 626 O O . ILE A 1 82 ? -7.379 -9.634 -2.833 1.00 93.44 82 ILE A O 1
#

Organism: NCBI:txid412755

InterPro domains:
  IPR015942 Asp/Glu/hydantoin racemase [PF01177] (10-81)
  IPR053714 Isomerization and Racemization Enzyme Superfamily [G3DSA:3.40.50.12500] (1-82)

Secondary structure (DSSP, 8-state):
--SS--TTHHHHHHHHHHHPPTT--------SSS-SS--SHHHHHHHHHHHHHHHHHHHHHT-S------TT-TTHHHHTT-